Protein AF-A0AAP0RNS8-F1 (afdb_monomer_lite)

Organism: Liquidambar formosana (NCBI:txid63359)

Foldseek 3Di:
DVVVVVVLVCCLVVVPDDDPVVLVVCLVVLVLVVNCSSLVSNDDCPPDPVRVVVQQVSLVVVLVVCVVVVVLVSNVVSLPVRVPVCCVVPVCPSVVSVVCSVDPDSVVDPVVVVPD

InterPro domains:
  IPR006595 CTLH, C-terminal LisH motif [PS50897] (16-74)
  IPR006595 CTLH, C-terminal LisH motif [SM00668] (16-74)
  IPR027728 Topless family [PTHR44083] (9-112)
  IPR054080 TPR1-like, CTLH-containing domain [PF21889] (19-115)

pLDDT: mean 87.34, std 13.17, range [38.25, 97.62]

Secondary structure (DSSP, 8-state):
-HHHHHHHHHHHHH-S---HHHHHHHHHTT-HHHHHHHHHHH--TTT-HHHHHHHHHHHHHHHHHHHHTT-HHHHHHHIIIIIGGGTTT-TTHHHHHHHGGG-S-GGG-HHHHTT-

Sequence (116 aa):
MLNQMLEFRLEQESKIFFNWNYFEEIVINGEWKRVEKYLSAFTNLKDNRYSAKIFFLIRRQKYLEALDSNDHERAVNILWDDLAVFSALQENIYVELAELIALKNFRQEKFLCEFQ

Radius of gyration: 15.79 Å; chains: 1; bounding box: 32×34×41 Å

Structure (mmCIF, N/CA/C/O backbone):
data_AF-A0AAP0RNS8-F1
#
_entry.id   AF-A0AAP0RNS8-F1
#
loop_
_atom_site.group_PDB
_atom_site.id
_atom_site.type_symbol
_atom_site.label_atom_id
_atom_site.label_alt_id
_atom_site.label_comp_id
_atom_site.label_asym_id
_atom_site.label_entity_id
_atom_site.label_seq_id
_atom_site.pdbx_PDB_ins_code
_atom_site.Cartn_x
_atom_site.Cartn_y
_atom_site.Cartn_z
_atom_site.occupancy
_atom_site.B_iso_or_equiv
_atom_site.auth_seq_id
_atom_site.auth_comp_id
_atom_site.auth_asym_id
_atom_site.auth_atom_id
_atom_site.pdbx_PDB_model_num
ATOM 1 N N . MET A 1 1 ? -4.858 -13.697 -21.218 1.00 58.16 1 MET A N 1
ATOM 2 C CA . MET A 1 1 ? -4.312 -14.171 -19.925 1.00 58.16 1 MET A CA 1
ATOM 3 C C . MET A 1 1 ? -2.875 -14.687 -20.013 1.00 58.16 1 MET A C 1
ATOM 5 O O . MET A 1 1 ? -2.027 -14.064 -19.394 1.00 58.16 1 MET A O 1
ATOM 9 N N . LEU A 1 2 ? -2.552 -15.757 -20.760 1.00 57.31 2 LEU A N 1
ATOM 10 C CA . LEU A 1 2 ? -1.188 -16.334 -20.737 1.00 57.31 2 LEU A CA 1
ATOM 11 C C . LEU A 1 2 ? -0.090 -15.376 -21.254 1.00 57.31 2 LEU A C 1
ATOM 13 O O . LEU A 1 2 ? 0.964 -15.267 -20.637 1.00 57.31 2 LEU A O 1
ATOM 17 N N . ASN A 1 3 ? -0.362 -14.640 -22.338 1.00 58.84 3 ASN A N 1
ATOM 18 C CA . ASN A 1 3 ? 0.598 -13.689 -22.919 1.00 58.84 3 ASN A CA 1
ATOM 19 C C . ASN A 1 3 ? 0.827 -12.458 -22.026 1.00 58.84 3 ASN A C 1
ATOM 21 O O . ASN A 1 3 ? 1.971 -12.088 -21.801 1.00 58.84 3 ASN A O 1
ATOM 25 N N . GLN A 1 4 ? -0.228 -11.911 -21.411 1.00 60.47 4 GLN A N 1
ATOM 26 C CA . GLN A 1 4 ? -0.104 -10.813 -20.439 1.00 60.47 4 GLN A CA 1
ATOM 27 C C . GLN A 1 4 ? 0.728 -11.225 -19.212 1.00 60.47 4 GLN A C 1
ATOM 29 O O . GLN A 1 4 ? 1.569 -10.468 -18.745 1.00 60.47 4 GLN A O 1
ATOM 34 N N . MET A 1 5 ? 0.562 -12.458 -18.711 1.00 62.69 5 MET A N 1
ATOM 35 C CA . MET A 1 5 ? 1.400 -12.966 -17.615 1.00 62.69 5 MET A CA 1
ATOM 36 C C . MET A 1 5 ? 2.887 -13.087 -17.985 1.00 62.69 5 MET A C 1
ATOM 38 O O . MET A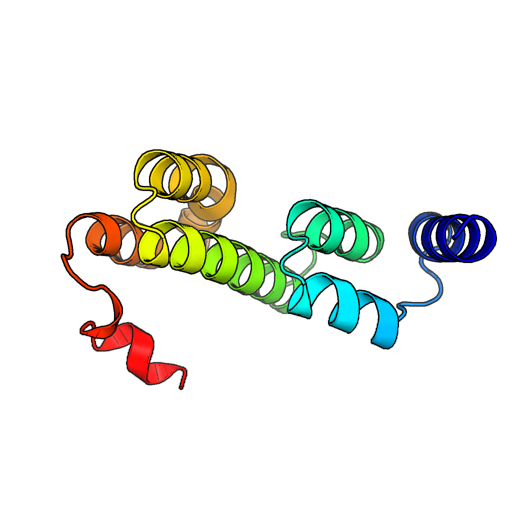 1 5 ? 3.742 -12.948 -17.109 1.00 62.69 5 MET A O 1
ATOM 42 N N . LEU A 1 6 ? 3.201 -13.389 -19.248 1.00 65.94 6 LEU A N 1
ATOM 43 C CA . LEU A 1 6 ? 4.578 -13.462 -19.744 1.00 65.94 6 LEU A CA 1
ATOM 44 C C . LEU A 1 6 ? 5.191 -12.066 -19.913 1.00 65.94 6 LEU A C 1
ATOM 46 O O . LEU A 1 6 ? 6.337 -11.871 -19.515 1.00 65.94 6 LEU A O 1
ATOM 50 N N . GLU A 1 7 ? 4.421 -11.100 -20.420 1.00 63.47 7 GLU A N 1
ATOM 51 C CA . GLU A 1 7 ? 4.850 -9.704 -20.582 1.00 63.47 7 GLU A CA 1
ATOM 52 C C . GLU A 1 7 ? 5.222 -9.062 -19.237 1.00 63.47 7 GLU A C 1
ATOM 54 O O . GLU A 1 7 ? 6.335 -8.558 -19.091 1.00 63.47 7 GLU A O 1
ATOM 59 N N . PHE A 1 8 ? 4.379 -9.189 -18.205 1.00 72.62 8 PHE A N 1
ATOM 60 C CA . PHE A 1 8 ? 4.682 -8.613 -16.885 1.00 72.62 8 PHE A CA 1
ATOM 61 C C . PHE A 1 8 ? 5.907 -9.246 -16.221 1.00 72.62 8 PHE A C 1
ATOM 63 O O . PHE A 1 8 ? 6.658 -8.562 -15.525 1.00 72.62 8 PHE A O 1
ATOM 70 N N . ARG A 1 9 ? 6.140 -10.550 -16.432 1.00 79.75 9 ARG A N 1
ATOM 71 C CA . ARG A 1 9 ? 7.364 -11.192 -15.932 1.00 79.75 9 ARG A CA 1
ATOM 72 C C . ARG A 1 9 ? 8.607 -10.631 -16.605 1.00 79.75 9 ARG A C 1
ATOM 74 O O . ARG A 1 9 ? 9.572 -10.353 -15.902 1.00 79.75 9 ARG A O 1
ATOM 81 N N . LEU A 1 10 ? 8.571 -10.413 -17.919 1.00 86.88 10 LEU A N 1
ATOM 82 C CA . LEU A 1 10 ? 9.700 -9.824 -18.632 1.00 86.88 10 LEU A CA 1
ATOM 83 C C . LEU A 1 10 ? 9.987 -8.400 -18.146 1.00 86.88 10 LEU A C 1
ATOM 85 O O . LEU A 1 10 ? 11.145 -8.068 -17.911 1.00 86.88 10 LEU A O 1
ATOM 89 N N . GLU A 1 11 ? 8.961 -7.573 -17.948 1.00 87.62 11 GLU A N 1
ATOM 90 C CA . GLU A 1 11 ? 9.111 -6.216 -17.403 1.00 87.62 11 GLU A CA 1
ATOM 91 C C . GLU A 1 11 ? 9.798 -6.231 -16.027 1.00 87.62 11 GLU A C 1
ATOM 93 O O . GLU A 1 11 ? 10.788 -5.529 -15.824 1.00 87.62 11 GLU A O 1
ATOM 98 N N . GLN A 1 12 ? 9.329 -7.079 -15.103 1.00 85.88 12 GLN A N 1
ATOM 99 C CA . GLN A 1 12 ? 9.900 -7.194 -13.756 1.00 85.88 12 GLN A CA 1
ATOM 100 C C . GLN A 1 12 ? 11.325 -7.764 -13.751 1.00 85.88 12 GLN A C 1
ATOM 102 O O . GLN A 1 12 ? 12.172 -7.317 -12.979 1.00 85.88 12 GLN A O 1
ATOM 107 N N . GLU A 1 13 ? 11.599 -8.774 -14.576 1.00 88.44 13 GLU A N 1
ATOM 108 C CA . GLU A 1 13 ? 12.907 -9.435 -14.613 1.00 88.44 13 GLU A CA 1
ATOM 109 C C . GLU A 1 13 ? 13.958 -8.567 -15.314 1.00 88.44 13 GLU A C 1
ATOM 111 O O . GLU A 1 13 ? 15.093 -8.473 -14.847 1.00 88.44 13 GLU A O 1
ATOM 116 N N . SER A 1 14 ? 13.577 -7.894 -16.403 1.00 92.00 14 SER A N 1
ATOM 117 C CA . SER A 1 14 ? 14.481 -7.034 -17.174 1.00 92.00 14 SER A CA 1
ATOM 118 C C . SER A 1 14 ? 14.667 -5.647 -16.560 1.00 92.00 14 SER A C 1
ATOM 120 O O . SER A 1 14 ? 15.739 -5.063 -16.706 1.00 92.00 14 SER A O 1
ATOM 122 N N . LYS A 1 15 ? 13.641 -5.115 -15.878 1.00 91.19 15 LYS A N 1
ATOM 123 C CA . LYS A 1 15 ? 13.612 -3.778 -15.255 1.00 91.19 15 LYS A CA 1
ATOM 124 C C . LYS A 1 15 ? 13.778 -2.608 -16.232 1.00 91.19 15 LYS A C 1
ATOM 126 O O . LYS A 1 15 ? 13.984 -1.477 -15.800 1.00 91.19 15 LYS A O 1
ATOM 131 N N . ILE A 1 16 ? 13.693 -2.858 -17.540 1.00 90.88 16 ILE A N 1
ATOM 132 C CA . ILE A 1 16 ? 13.963 -1.848 -18.578 1.00 90.88 16 ILE A CA 1
ATOM 133 C C . ILE A 1 16 ? 12.764 -0.940 -18.864 1.00 90.88 16 ILE A C 1
ATOM 135 O O . ILE A 1 16 ? 12.932 0.145 -19.414 1.00 90.88 16 ILE A O 1
ATOM 139 N N . PHE A 1 17 ? 11.554 -1.388 -18.523 1.00 92.31 17 PHE A N 1
ATOM 140 C CA . PHE A 1 17 ? 10.312 -0.686 -18.817 1.00 92.31 17 PHE A CA 1
ATOM 141 C C . PHE A 1 17 ? 9.318 -0.860 -17.671 1.00 92.31 17 PHE A C 1
ATOM 143 O O . PHE A 1 17 ? 9.034 -1.985 -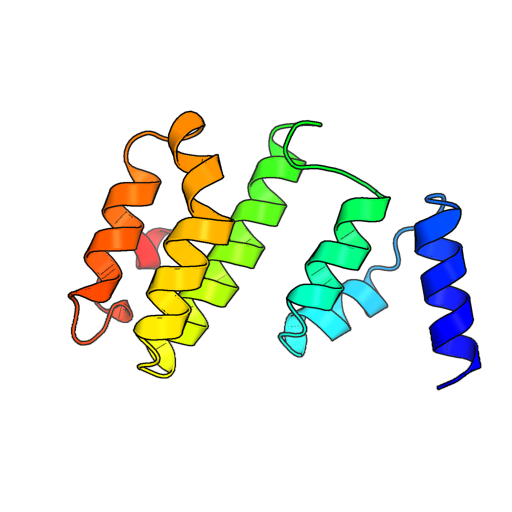17.265 1.00 92.31 17 PHE A O 1
ATOM 150 N N . PHE A 1 18 ? 8.793 0.259 -17.170 1.00 94.62 18 PHE A N 1
ATOM 151 C CA . PHE A 1 18 ? 7.715 0.286 -16.187 1.00 94.62 18 PHE A CA 1
ATOM 152 C C . PHE A 1 18 ? 6.388 0.544 -16.905 1.00 94.62 18 PHE A C 1
ATOM 154 O O . PHE A 1 18 ? 6.179 1.616 -17.476 1.00 94.62 18 PHE A O 1
ATOM 161 N N . ASN A 1 19 ? 5.482 -0.425 -16.864 1.00 95.44 19 ASN A N 1
ATOM 162 C CA . ASN A 1 19 ? 4.188 -0.349 -17.523 1.00 95.44 19 ASN A CA 1
ATOM 163 C C . ASN A 1 19 ? 3.168 0.365 -16.633 1.00 95.44 19 ASN A C 1
ATOM 165 O O . ASN A 1 19 ? 2.603 -0.220 -15.706 1.00 95.44 19 ASN A O 1
ATOM 169 N N . TRP A 1 20 ? 2.935 1.646 -16.924 1.00 95.06 20 TRP A N 1
ATOM 170 C CA . TRP A 1 20 ? 2.025 2.478 -16.139 1.00 95.06 20 TRP A CA 1
ATOM 171 C C . TRP A 1 20 ? 0.578 1.978 -16.174 1.00 95.06 20 TRP A C 1
ATOM 173 O O . TRP A 1 20 ? -0.047 1.891 -15.124 1.00 95.06 20 TRP A O 1
ATOM 183 N N . ASN A 1 21 ? 0.079 1.576 -17.347 1.00 95.44 21 ASN A N 1
ATOM 184 C CA . ASN A 1 21 ? -1.302 1.104 -17.506 1.00 95.44 21 ASN A CA 1
ATOM 185 C C . ASN A 1 21 ? -1.561 -0.146 -16.659 1.00 95.44 21 ASN A C 1
ATOM 187 O O . ASN A 1 21 ? -2.588 -0.259 -15.999 1.00 95.44 21 ASN A O 1
ATOM 191 N N . TYR A 1 22 ? -0.603 -1.074 -16.653 1.00 94.19 22 TYR A N 1
ATOM 192 C CA . TYR A 1 22 ? -0.704 -2.271 -15.831 1.00 94.19 22 TYR A CA 1
ATOM 193 C C . TYR A 1 22 ? -0.625 -1.951 -14.338 1.00 94.19 22 TYR A C 1
ATOM 195 O O . TYR A 1 22 ? -1.414 -2.485 -13.560 1.00 94.19 22 TYR A O 1
ATOM 203 N N . PHE A 1 23 ? 0.308 -1.084 -13.930 1.00 96.12 23 PHE A N 1
ATOM 204 C CA . PHE A 1 23 ? 0.427 -0.670 -12.534 1.00 96.12 23 PHE A CA 1
ATOM 205 C C . PHE A 1 23 ? -0.852 0.016 -12.033 1.00 96.12 23 PHE A C 1
ATOM 207 O O . PHE A 1 23 ? -1.330 -0.298 -10.947 1.00 96.12 23 PHE A O 1
ATOM 214 N N . GLU A 1 24 ? -1.429 0.906 -12.839 1.00 96.75 24 GLU A N 1
ATOM 215 C CA . GLU A 1 24 ? -2.704 1.565 -12.562 1.00 96.75 24 GLU A CA 1
ATOM 216 C C . GLU A 1 24 ? -3.847 0.552 -12.407 1.00 96.75 24 GLU A C 1
ATOM 218 O O . GLU A 1 24 ? -4.566 0.603 -11.411 1.00 96.75 24 GLU A O 1
ATOM 223 N N . GLU A 1 25 ? -3.971 -0.414 -13.322 1.00 97.12 25 GLU A N 1
ATOM 224 C CA . GLU A 1 25 ? -4.999 -1.462 -13.266 1.00 97.12 25 GLU A CA 1
ATOM 225 C C . GLU A 1 25 ? -4.954 -2.240 -11.940 1.00 97.12 25 GLU A C 1
ATOM 227 O O . GLU A 1 25 ? -5.968 -2.370 -11.250 1.00 97.12 25 GLU A O 1
ATOM 232 N N . ILE A 1 26 ? -3.773 -2.721 -11.536 1.00 96.69 26 ILE A N 1
ATOM 233 C CA . ILE A 1 26 ? -3.627 -3.507 -10.299 1.00 96.69 26 ILE A CA 1
ATOM 234 C C . ILE A 1 26 ? -3.784 -2.656 -9.029 1.00 96.69 26 ILE A C 1
ATOM 236 O O . ILE A 1 26 ? -4.153 -3.200 -7.986 1.00 96.69 26 ILE A O 1
ATOM 240 N N . VAL A 1 27 ? -3.532 -1.341 -9.099 1.00 96.88 27 VAL A N 1
ATOM 241 C CA . VAL A 1 27 ? -3.799 -0.395 -8.002 1.00 96.88 27 VAL A CA 1
ATOM 242 C C . VAL A 1 27 ? -5.299 -0.143 -7.861 1.00 96.88 27 VAL A C 1
ATOM 244 O O . VAL A 1 27 ? -5.821 -0.261 -6.756 1.00 96.88 27 VAL A O 1
ATOM 247 N N . ILE A 1 28 ? -6.005 0.147 -8.958 1.00 96.25 28 ILE A N 1
ATOM 248 C CA . ILE A 1 28 ? -7.458 0.390 -8.954 1.00 96.25 28 ILE A CA 1
ATOM 249 C C . ILE A 1 28 ? -8.220 -0.846 -8.460 1.00 96.25 28 ILE A C 1
ATOM 251 O O . ILE A 1 28 ? -9.191 -0.718 -7.717 1.00 96.25 28 ILE A O 1
ATOM 255 N N . ASN A 1 29 ? -7.752 -2.044 -8.816 1.00 96.38 29 ASN A N 1
ATOM 256 C CA . ASN A 1 29 ? -8.349 -3.303 -8.368 1.00 96.38 29 ASN A CA 1
ATOM 257 C C . ASN A 1 29 ? -7.983 -3.690 -6.921 1.00 96.38 29 ASN A C 1
ATOM 259 O O . ASN A 1 29 ? -8.444 -4.724 -6.436 1.00 96.38 29 ASN A O 1
ATOM 263 N N . GLY A 1 30 ? -7.134 -2.918 -6.231 1.00 95.81 30 GLY A N 1
ATOM 264 C CA . GLY A 1 30 ? -6.701 -3.223 -4.864 1.00 95.81 30 GLY A CA 1
ATOM 265 C C . GLY A 1 30 ? -5.862 -4.504 -4.749 1.00 95.81 30 GLY A C 1
ATOM 266 O O . GLY A 1 30 ? -5.823 -5.142 -3.693 1.00 95.81 30 GLY 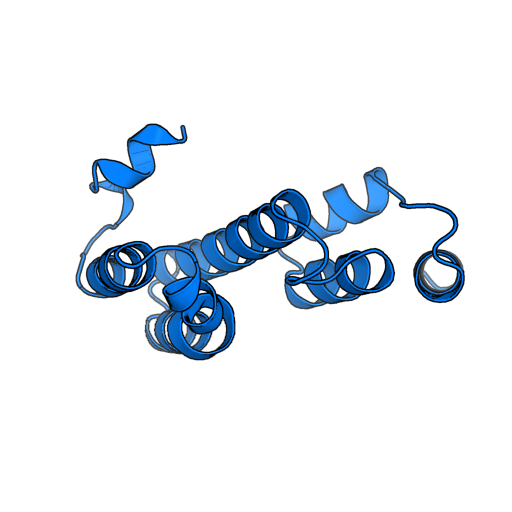A O 1
ATOM 267 N N . GLU A 1 31 ? -5.165 -4.919 -5.815 1.00 97.62 31 GLU A N 1
ATOM 268 C CA . GLU A 1 31 ? -4.306 -6.111 -5.823 1.00 97.62 31 GLU A CA 1
ATOM 269 C C . GLU A 1 31 ? -2.962 -5.836 -5.111 1.00 97.62 31 GLU A C 1
ATOM 271 O O . GLU A 1 31 ? -1.881 -6.033 -5.668 1.00 97.62 31 GLU A O 1
ATOM 276 N N . TRP A 1 32 ? -2.995 -5.393 -3.849 1.00 97.00 32 TRP A N 1
ATOM 277 C CA . TRP A 1 32 ? -1.849 -4.825 -3.119 1.00 97.00 32 TRP A CA 1
ATOM 278 C C . TRP A 1 32 ? -0.587 -5.696 -3.110 1.00 97.00 32 TRP A C 1
ATOM 280 O O . TRP A 1 32 ? 0.525 -5.201 -3.298 1.00 97.00 32 TRP A O 1
ATOM 290 N N . LYS A 1 33 ? -0.740 -7.019 -2.966 1.00 95.69 33 LYS A N 1
ATOM 291 C CA . LYS A 1 33 ? 0.390 -7.963 -3.036 1.00 95.69 33 LYS A CA 1
ATOM 292 C C . LYS A 1 33 ? 1.084 -7.921 -4.402 1.00 95.69 33 LYS A C 1
ATOM 294 O O . LYS A 1 33 ? 2.301 -8.076 -4.489 1.00 95.69 33 LYS A O 1
ATOM 299 N N . ARG A 1 34 ? 0.314 -7.736 -5.473 1.00 95.69 34 ARG A N 1
ATOM 300 C CA . ARG A 1 34 ? 0.807 -7.647 -6.848 1.00 95.69 34 ARG A CA 1
ATOM 301 C C . ARG A 1 34 ? 1.416 -6.280 -7.131 1.00 95.69 34 ARG A C 1
ATOM 303 O O . ARG A 1 34 ? 2.484 -6.242 -7.733 1.00 95.69 34 ARG A O 1
ATOM 310 N N . VAL A 1 35 ? 0.797 -5.209 -6.632 1.00 96.88 35 VAL A N 1
ATOM 311 C CA . VAL A 1 35 ? 1.326 -3.835 -6.677 1.00 96.88 35 VAL A CA 1
ATOM 312 C C . VAL A 1 35 ? 2.738 -3.792 -6.086 1.00 96.88 35 VAL A C 1
ATOM 314 O O . VAL A 1 35 ? 3.682 -3.400 -6.771 1.00 96.88 35 VAL A O 1
ATOM 317 N N . GLU A 1 36 ? 2.917 -4.274 -4.851 1.00 96.06 36 GLU A N 1
ATOM 318 C CA . GLU A 1 36 ? 4.230 -4.280 -4.191 1.00 96.06 36 GLU A CA 1
ATOM 319 C C . GLU A 1 36 ? 5.236 -5.198 -4.895 1.00 96.06 36 GLU A C 1
ATOM 321 O O . GLU A 1 36 ? 6.408 -4.844 -5.054 1.00 96.06 36 GLU A O 1
ATOM 326 N N . LYS A 1 37 ? 4.791 -6.364 -5.379 1.00 94.94 37 LYS A N 1
ATOM 327 C CA . LYS A 1 37 ? 5.659 -7.269 -6.139 1.00 94.94 37 LYS A CA 1
ATOM 328 C C . LYS A 1 37 ? 6.145 -6.623 -7.440 1.00 94.94 37 LYS A C 1
ATOM 330 O O . LYS A 1 37 ? 7.311 -6.780 -7.786 1.00 94.94 37 LYS A O 1
ATOM 335 N N . TYR A 1 38 ? 5.279 -5.914 -8.162 1.00 96.00 38 TYR A N 1
ATOM 336 C CA . TYR A 1 38 ? 5.658 -5.222 -9.392 1.00 96.00 38 TYR A CA 1
ATOM 337 C C . TYR A 1 38 ? 6.621 -4.073 -9.110 1.00 96.00 38 TYR A C 1
ATOM 339 O O . TYR A 1 38 ? 7.715 -4.046 -9.665 1.00 96.00 38 TYR A O 1
ATOM 347 N N . LEU A 1 39 ? 6.266 -3.192 -8.171 1.00 96.56 39 LEU A N 1
ATOM 348 C CA . LEU A 1 39 ? 7.082 -2.036 -7.805 1.00 96.56 39 LEU A CA 1
ATOM 349 C C . LEU A 1 39 ? 8.477 -2.435 -7.295 1.00 96.56 39 LEU A C 1
ATOM 351 O O . LEU A 1 39 ? 9.467 -1.800 -7.659 1.00 96.56 39 LEU A O 1
ATOM 355 N N . SER A 1 40 ? 8.569 -3.520 -6.515 1.00 95.44 40 SER A N 1
ATOM 356 C CA . SER A 1 40 ? 9.838 -3.992 -5.937 1.00 95.44 40 SER A CA 1
ATOM 357 C C . SER A 1 40 ? 10.868 -4.479 -6.962 1.00 95.44 40 SER A C 1
ATOM 359 O O . SER A 1 40 ? 12.054 -4.573 -6.644 1.00 95.44 40 SER A O 1
ATOM 361 N N . ALA A 1 41 ? 10.457 -4.742 -8.207 1.00 95.62 41 ALA A N 1
ATOM 362 C CA . ALA A 1 41 ? 11.389 -5.031 -9.292 1.00 95.62 41 ALA A CA 1
ATOM 363 C C . ALA A 1 41 ? 12.228 -3.801 -9.685 1.00 95.62 41 ALA A C 1
ATOM 365 O O . ALA A 1 41 ? 13.406 -3.945 -10.023 1.00 95.62 41 ALA A O 1
ATOM 366 N N . PHE A 1 42 ? 11.638 -2.606 -9.599 1.00 96.56 42 PHE A N 1
ATOM 367 C CA . PHE A 1 42 ? 12.219 -1.351 -10.084 1.00 96.56 42 PHE A CA 1
ATOM 368 C C . PHE A 1 42 ? 12.847 -0.513 -8.973 1.00 96.56 42 PHE A C 1
ATOM 370 O O . PHE A 1 42 ? 13.798 0.219 -9.228 1.00 96.56 42 PHE A O 1
ATOM 377 N N . THR A 1 43 ? 12.328 -0.607 -7.747 1.00 97.25 43 THR A N 1
ATOM 378 C CA . THR A 1 43 ? 12.868 0.132 -6.604 1.00 97.25 43 THR A CA 1
ATOM 379 C C . THR A 1 43 ? 12.535 -0.532 -5.271 1.00 97.25 43 THR A C 1
ATOM 381 O O . THR A 1 43 ? 11.628 -1.350 -5.178 1.00 97.25 43 THR A O 1
ATOM 384 N N . ASN A 1 44 ? 13.241 -0.166 -4.209 1.00 95.00 44 ASN A N 1
ATOM 385 C CA . ASN A 1 44 ? 12.978 -0.590 -2.841 1.00 95.00 44 ASN A CA 1
ATOM 386 C C . ASN A 1 44 ? 12.839 0.613 -1.889 1.00 95.00 44 ASN A C 1
ATOM 388 O O . ASN A 1 44 ? 13.116 1.760 -2.239 1.00 95.00 44 ASN A O 1
ATOM 392 N N . LEU A 1 45 ? 12.434 0.333 -0.648 1.00 92.25 45 LEU A N 1
ATOM 393 C CA . LEU A 1 45 ? 12.218 1.335 0.405 1.00 92.25 45 LEU A CA 1
ATOM 394 C C . LEU A 1 45 ? 13.434 2.225 0.705 1.00 92.25 45 LEU A C 1
ATOM 396 O O . LEU A 1 45 ? 13.260 3.348 1.169 1.00 92.25 45 LEU A O 1
ATOM 400 N N . LYS A 1 46 ? 14.653 1.722 0.488 1.00 91.88 46 LYS A N 1
ATOM 401 C CA . LYS A 1 46 ? 15.911 2.382 0.863 1.00 91.88 46 LYS A CA 1
ATOM 402 C C . LYS A 1 46 ? 16.571 3.133 -0.292 1.00 91.88 46 LYS A C 1
ATOM 404 O O . LYS A 1 46 ? 17.532 3.852 -0.043 1.00 91.88 46 LYS A O 1
ATOM 409 N N . ASP A 1 47 ? 16.076 2.994 -1.521 1.00 95.94 47 ASP A N 1
ATOM 410 C CA . ASP A 1 47 ? 16.725 3.594 -2.692 1.00 95.94 47 ASP A CA 1
ATOM 411 C C . ASP A 1 47 ? 16.715 5.123 -2.642 1.00 95.94 47 ASP A C 1
ATOM 413 O O . ASP A 1 47 ? 17.725 5.763 -2.925 1.00 95.94 47 ASP A O 1
ATOM 417 N N . ASN A 1 48 ? 15.566 5.726 -2.322 1.00 94.75 48 ASN A N 1
ATOM 418 C CA . ASN A 1 48 ? 15.417 7.173 -2.173 1.00 94.75 48 ASN A CA 1
ATOM 419 C C . ASN A 1 48 ? 14.080 7.538 -1.497 1.00 94.75 48 ASN A C 1
ATOM 421 O O . ASN A 1 48 ? 13.184 6.708 -1.328 1.00 94.75 48 ASN A O 1
ATOM 425 N N . ARG A 1 49 ? 13.920 8.827 -1.159 1.00 92.75 49 ARG A N 1
ATOM 426 C CA . ARG A 1 49 ? 12.718 9.359 -0.491 1.00 92.75 49 ARG A CA 1
ATOM 427 C C . ARG A 1 49 ? 11.417 9.166 -1.280 1.00 92.75 49 ARG A C 1
ATOM 429 O O . ARG A 1 49 ? 10.359 9.059 -0.669 1.00 92.75 49 ARG A O 1
ATOM 436 N N . TYR A 1 50 ? 11.472 9.153 -2.614 1.00 95.06 50 TYR A N 1
ATOM 437 C CA . TYR A 1 50 ? 10.284 8.971 -3.452 1.00 95.06 50 TYR A CA 1
ATOM 438 C C . TYR A 1 50 ? 9.828 7.515 -3.421 1.00 95.06 50 TYR A C 1
ATOM 440 O O . TYR A 1 50 ? 8.643 7.261 -3.226 1.00 95.06 50 TYR A O 1
ATOM 448 N N . SER A 1 51 ? 10.767 6.572 -3.507 1.00 95.62 51 SER A N 1
ATOM 449 C CA . SER A 1 51 ? 10.486 5.143 -3.357 1.00 95.62 51 SER A CA 1
ATOM 450 C C . SER A 1 51 ? 9.868 4.838 -1.993 1.00 95.62 51 SER A C 1
ATOM 452 O O . SER A 1 51 ? 8.800 4.232 -1.931 1.00 95.62 51 SER A O 1
ATOM 454 N N . ALA A 1 52 ? 10.464 5.348 -0.907 1.00 93.62 52 ALA A N 1
ATOM 455 C CA . ALA A 1 52 ? 9.897 5.227 0.437 1.00 93.62 52 ALA A CA 1
ATOM 456 C C . ALA A 1 52 ? 8.463 5.786 0.506 1.00 93.62 52 ALA A C 1
ATOM 458 O O . ALA A 1 52 ? 7.561 5.122 1.016 1.00 93.62 52 ALA A O 1
ATOM 459 N N . LYS A 1 53 ? 8.228 6.974 -0.071 1.00 93.56 53 LYS A N 1
ATOM 460 C CA . LYS A 1 53 ? 6.904 7.608 -0.099 1.00 93.56 53 LYS A CA 1
ATOM 461 C C . LYS A 1 53 ? 5.864 6.775 -0.857 1.00 93.56 53 LYS A C 1
ATOM 463 O O . LYS A 1 53 ? 4.742 6.660 -0.377 1.00 93.56 53 LYS A O 1
ATOM 468 N N . ILE A 1 54 ? 6.202 6.192 -2.009 1.00 95.75 54 ILE A N 1
ATOM 469 C CA . ILE A 1 54 ? 5.248 5.394 -2.800 1.00 95.75 54 ILE A CA 1
ATOM 470 C C . ILE A 1 54 ? 4.823 4.134 -2.032 1.00 95.75 54 ILE A C 1
ATOM 472 O O . ILE A 1 54 ? 3.626 3.881 -1.906 1.00 95.75 54 ILE A O 1
ATOM 476 N N . PHE A 1 55 ? 5.770 3.382 -1.459 1.00 96.44 55 PHE A N 1
ATOM 477 C CA . PHE A 1 55 ? 5.433 2.209 -0.641 1.00 96.44 55 PHE A CA 1
ATOM 478 C C . PHE A 1 55 ? 4.595 2.580 0.586 1.00 96.44 55 PHE A C 1
ATOM 480 O O . PHE A 1 55 ? 3.640 1.873 0.905 1.00 96.44 55 PHE A O 1
ATOM 487 N N . PHE A 1 56 ? 4.920 3.695 1.248 1.00 95.00 56 PHE A N 1
ATOM 488 C CA . PHE A 1 56 ? 4.130 4.190 2.372 1.00 95.00 56 PHE A CA 1
ATOM 489 C C . PHE A 1 56 ? 2.674 4.448 1.966 1.00 95.00 56 PHE A C 1
ATOM 491 O O . PHE A 1 56 ? 1.760 3.974 2.634 1.00 95.00 56 PHE A O 1
ATOM 498 N N . LEU A 1 57 ? 2.445 5.146 0.848 1.00 95.00 57 LEU A N 1
ATOM 499 C CA . LEU A 1 57 ? 1.096 5.464 0.371 1.00 95.00 57 LEU A CA 1
ATOM 500 C C . LEU A 1 57 ? 0.286 4.206 0.026 1.00 95.00 57 LEU A C 1
ATOM 502 O O . LEU A 1 57 ? -0.878 4.120 0.408 1.00 95.00 57 LEU A O 1
ATOM 506 N N . ILE A 1 58 ? 0.906 3.220 -0.629 1.00 97.00 58 ILE A N 1
ATOM 507 C CA . ILE A 1 58 ? 0.270 1.937 -0.971 1.00 97.00 58 ILE A CA 1
ATOM 508 C C . ILE A 1 58 ? -0.162 1.187 0.296 1.00 97.00 58 ILE A C 1
ATOM 510 O O . ILE A 1 58 ? -1.313 0.771 0.426 1.00 97.00 58 ILE A O 1
ATOM 514 N N . ARG A 1 59 ? 0.749 1.044 1.264 1.00 97.25 59 ARG A N 1
ATOM 515 C CA . ARG A 1 59 ? 0.488 0.312 2.513 1.00 97.25 59 ARG A CA 1
ATOM 516 C C . ARG A 1 59 ? -0.508 1.037 3.407 1.00 97.25 59 ARG A C 1
ATOM 518 O O . ARG A 1 59 ? -1.350 0.395 4.028 1.00 97.25 59 ARG A O 1
ATOM 525 N N . ARG A 1 60 ? -0.470 2.373 3.418 1.00 94.88 60 ARG A N 1
ATOM 526 C CA . ARG A 1 60 ? -1.463 3.200 4.107 1.00 94.88 60 ARG A CA 1
ATOM 527 C C . ARG A 1 60 ? -2.850 3.022 3.495 1.00 94.88 60 ARG A C 1
ATOM 529 O O . ARG A 1 60 ? -3.802 2.858 4.242 1.00 94.88 60 ARG A O 1
ATOM 536 N N . GLN A 1 61 ? -2.979 3.003 2.169 1.00 95.81 61 GLN A N 1
ATOM 537 C CA . GLN A 1 61 ? -4.272 2.768 1.520 1.00 95.81 61 GLN A CA 1
ATOM 538 C C . GLN A 1 61 ? -4.829 1.378 1.862 1.00 95.81 61 GLN A C 1
ATOM 540 O O . GLN A 1 61 ? -5.962 1.264 2.322 1.00 95.81 61 GLN A O 1
ATOM 545 N N . LYS A 1 62 ? -3.993 0.337 1.756 1.00 96.94 62 LYS A N 1
ATOM 546 C CA . LYS A 1 62 ? -4.326 -1.034 2.176 1.00 96.94 62 LYS A CA 1
ATOM 547 C C . LYS A 1 62 ? -4.801 -1.099 3.638 1.00 96.94 62 LYS A C 1
ATOM 549 O O . LYS A 1 62 ? -5.721 -1.854 3.948 1.00 96.94 62 LYS A O 1
ATOM 554 N N . TYR A 1 63 ? -4.179 -0.325 4.529 1.00 96.44 63 TYR A N 1
ATOM 555 C CA . TYR A 1 63 ? -4.565 -0.204 5.938 1.00 96.44 63 TYR A CA 1
ATOM 556 C C . TYR A 1 63 ? -5.927 0.481 6.123 1.00 96.44 63 TYR A C 1
ATOM 558 O O . TYR A 1 63 ? -6.791 -0.050 6.819 1.00 96.44 63 TYR A O 1
ATOM 566 N N . LEU A 1 64 ? -6.147 1.622 5.464 1.00 94.56 64 LEU A N 1
ATOM 567 C CA . LEU A 1 64 ? -7.413 2.359 5.537 1.00 94.56 64 LEU A CA 1
ATOM 568 C C . LEU A 1 64 ? -8.589 1.546 4.977 1.00 94.56 64 LEU A C 1
ATOM 570 O O . LEU A 1 64 ? -9.687 1.621 5.516 1.00 94.56 64 LEU A O 1
ATOM 574 N N . GLU A 1 65 ? -8.367 0.726 3.948 1.00 94.75 65 GLU A N 1
ATOM 575 C CA . GLU A 1 65 ? -9.380 -0.209 3.436 1.00 94.75 65 GLU A CA 1
ATOM 576 C C . GLU A 1 65 ? -9.759 -1.285 4.453 1.00 94.75 65 GLU A C 1
ATOM 578 O O . GLU A 1 65 ? -10.938 -1.609 4.595 1.00 94.75 65 GLU A O 1
ATOM 583 N N . ALA A 1 66 ? -8.780 -1.820 5.192 1.00 95.31 66 ALA A N 1
ATOM 584 C CA . ALA A 1 66 ? -9.056 -2.773 6.264 1.00 95.31 66 ALA A CA 1
ATOM 585 C C . ALA A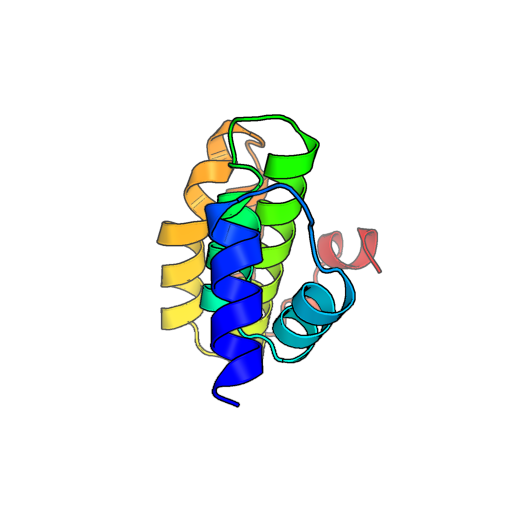 1 66 ? -9.897 -2.121 7.372 1.00 95.31 66 ALA A C 1
ATOM 587 O O . ALA A 1 66 ? -10.914 -2.687 7.777 1.00 95.31 66 ALA A O 1
ATOM 588 N N . LEU A 1 67 ? -9.546 -0.895 7.780 1.00 94.38 67 LEU A N 1
ATOM 589 C CA . LEU A 1 67 ? -10.358 -0.118 8.718 1.00 94.38 67 LEU A CA 1
ATOM 590 C C . LEU A 1 67 ? -11.774 0.143 8.189 1.00 94.38 67 LEU A C 1
ATOM 592 O O . LEU A 1 67 ? -12.732 0.001 8.940 1.00 94.38 67 LEU A O 1
ATOM 596 N N . ASP A 1 68 ? -11.929 0.490 6.908 1.00 93.19 68 ASP A N 1
ATOM 597 C CA . ASP A 1 68 ? -13.244 0.795 6.326 1.00 93.19 68 ASP A CA 1
ATOM 598 C C . ASP A 1 68 ? -14.157 -0.431 6.262 1.00 93.19 68 ASP A C 1
ATOM 600 O O . ASP A 1 68 ? -15.369 -0.338 6.452 1.00 93.19 68 ASP A O 1
ATOM 604 N N . SER A 1 69 ? -13.560 -1.607 6.059 1.00 93.12 69 SER A N 1
ATOM 605 C CA . SER A 1 69 ? -14.256 -2.892 6.140 1.00 93.12 69 SER A CA 1
ATOM 606 C C . SER A 1 69 ? -14.555 -3.363 7.573 1.00 93.12 69 SER A C 1
ATOM 608 O O . SER A 1 69 ? -15.154 -4.424 7.738 1.00 93.12 69 SER A O 1
ATOM 610 N N . ASN A 1 70 ? -14.176 -2.592 8.603 1.00 91.31 70 ASN A N 1
ATOM 611 C CA . ASN A 1 70 ? -14.201 -2.981 10.021 1.00 91.31 70 ASN A CA 1
ATOM 612 C C . ASN A 1 70 ? -13.414 -4.275 10.326 1.00 91.31 70 ASN A C 1
ATOM 614 O O . ASN A 1 70 ? -13.705 -4.977 11.297 1.00 91.31 70 ASN A O 1
ATOM 618 N N . ASP A 1 71 ? -12.403 -4.599 9.515 1.00 95.00 71 ASP A N 1
ATOM 619 C CA . ASP A 1 71 ? -11.515 -5.746 9.716 1.00 95.00 71 ASP A CA 1
ATOM 620 C C . ASP A 1 71 ? -10.300 -5.317 10.553 1.00 95.00 71 ASP A C 1
ATOM 622 O O . ASP A 1 71 ? -9.205 -5.043 10.047 1.00 95.00 71 ASP A O 1
ATOM 626 N N . HIS A 1 72 ? -10.520 -5.192 11.864 1.00 92.44 72 HIS A N 1
ATOM 627 C CA . HIS A 1 72 ? -9.503 -4.709 12.800 1.00 92.44 72 HIS A CA 1
ATOM 628 C C . HIS A 1 72 ? -8.293 -5.641 12.902 1.00 92.44 72 HIS A C 1
ATOM 630 O O . HIS A 1 72 ? -7.173 -5.158 13.052 1.00 92.44 72 HIS A O 1
ATOM 636 N N . GLU A 1 73 ? -8.489 -6.958 12.798 1.00 95.50 73 GLU A N 1
ATOM 637 C CA . GLU A 1 73 ? -7.387 -7.924 12.831 1.00 95.50 73 GLU A CA 1
ATOM 638 C C . GLU A 1 73 ? -6.448 -7.693 11.644 1.00 95.50 73 GLU A C 1
ATOM 640 O O . GLU A 1 73 ? -5.235 -7.538 11.814 1.00 95.50 73 GLU A O 1
ATOM 645 N N . ARG A 1 74 ? -7.011 -7.571 10.437 1.00 96.06 74 ARG A N 1
ATOM 646 C CA . ARG A 1 74 ? -6.231 -7.253 9.244 1.00 96.06 74 ARG A CA 1
ATOM 647 C C . ARG A 1 74 ? -5.568 -5.883 9.339 1.00 96.06 74 ARG A C 1
ATOM 649 O O . ARG A 1 74 ? -4.416 -5.755 8.930 1.00 96.06 74 ARG A O 1
ATOM 656 N N . ALA A 1 75 ? -6.259 -4.875 9.869 1.00 96.12 75 ALA A N 1
ATOM 657 C CA . ALA A 1 75 ? -5.698 -3.540 10.051 1.00 96.12 75 ALA A CA 1
ATOM 658 C C . ALA A 1 75 ? -4.481 -3.556 10.994 1.00 96.12 75 ALA A C 1
ATOM 660 O O . ALA A 1 75 ? -3.444 -2.989 10.651 1.00 96.12 75 ALA A O 1
ATOM 661 N N . VAL A 1 76 ? -4.566 -4.264 12.127 1.00 95.81 76 VAL A N 1
ATOM 662 C CA . VAL A 1 76 ? -3.445 -4.442 13.069 1.00 95.81 76 VAL A CA 1
ATOM 663 C C . VAL A 1 76 ? -2.273 -5.162 12.402 1.00 95.81 76 VAL A C 1
ATOM 665 O O . VAL A 1 76 ? -1.137 -4.705 12.522 1.00 95.81 76 VAL A O 1
ATOM 668 N N . ASN A 1 77 ? -2.536 -6.237 11.652 1.00 97.06 77 ASN A N 1
ATOM 669 C CA . ASN A 1 77 ? -1.488 -6.969 10.936 1.00 97.06 77 ASN A CA 1
ATOM 670 C C . ASN A 1 77 ? -0.778 -6.078 9.906 1.00 97.06 77 ASN A C 1
ATOM 672 O O . ASN A 1 77 ? 0.445 -6.055 9.854 1.00 97.06 77 ASN A O 1
ATOM 676 N N . ILE A 1 78 ? -1.521 -5.281 9.129 1.00 97.19 78 ILE A N 1
ATOM 677 C CA . ILE A 1 78 ? -0.927 -4.333 8.171 1.00 97.19 78 ILE A CA 1
ATOM 678 C C . ILE A 1 78 ? -0.116 -3.256 8.900 1.00 97.19 78 ILE A C 1
ATOM 680 O O . ILE A 1 78 ? 0.986 -2.916 8.468 1.00 97.19 78 ILE A O 1
ATOM 684 N N . LEU A 1 79 ? -0.636 -2.712 10.003 1.00 95.50 79 LEU A N 1
ATOM 685 C CA . LEU A 1 79 ? 0.075 -1.705 10.784 1.00 95.50 79 LEU A CA 1
ATOM 686 C C . LEU A 1 79 ? 1.437 -2.238 11.255 1.00 95.50 79 LEU A C 1
ATOM 688 O O . LEU A 1 79 ? 2.459 -1.578 11.065 1.00 95.50 79 LEU A O 1
ATOM 692 N N . TRP A 1 80 ? 1.457 -3.451 11.805 1.00 94.94 80 TRP A N 1
ATOM 693 C CA . TRP A 1 80 ? 2.670 -4.075 12.324 1.00 94.94 80 TRP A CA 1
ATOM 694 C C . TRP A 1 80 ? 3.636 -4.526 11.220 1.00 94.94 80 TRP A C 1
ATOM 696 O O . TRP A 1 80 ? 4.803 -4.137 11.229 1.00 94.94 80 TRP A O 1
ATOM 706 N N . ASP A 1 81 ? 3.163 -5.310 10.251 1.00 95.81 81 ASP A N 1
ATOM 707 C CA . ASP A 1 81 ? 4.025 -5.947 9.248 1.00 95.81 81 ASP A CA 1
ATOM 708 C C . ASP A 1 81 ? 4.478 -4.965 8.159 1.00 95.81 81 ASP A C 1
ATOM 710 O O . ASP A 1 81 ? 5.634 -4.984 7.722 1.00 95.81 81 ASP A O 1
ATOM 714 N N . ASP A 1 82 ? 3.576 -4.085 7.719 1.00 95.50 82 ASP A N 1
ATOM 715 C CA . ASP A 1 82 ? 3.803 -3.252 6.541 1.00 95.50 82 ASP A CA 1
ATOM 716 C C . ASP A 1 82 ? 4.226 -1.825 6.916 1.00 95.50 82 ASP A C 1
ATOM 718 O O . ASP A 1 82 ? 5.072 -1.235 6.232 1.00 95.50 82 ASP A O 1
ATOM 722 N N . LEU A 1 83 ? 3.652 -1.251 7.979 1.00 94.75 83 LEU A N 1
ATOM 723 C CA . LEU A 1 83 ? 3.807 0.171 8.305 1.00 94.75 83 LEU A CA 1
ATOM 724 C C . LEU A 1 83 ? 4.841 0.460 9.407 1.00 94.75 83 LEU A C 1
ATOM 726 O O . LEU A 1 83 ? 5.419 1.550 9.410 1.00 94.75 83 LEU A O 1
ATOM 730 N N . ALA A 1 84 ? 5.165 -0.497 10.283 1.00 92.94 84 ALA A N 1
ATOM 731 C CA . ALA A 1 84 ? 6.124 -0.285 11.376 1.00 92.94 84 ALA A CA 1
ATOM 732 C C . ALA A 1 84 ? 7.522 0.143 10.900 1.00 92.94 84 ALA A C 1
ATOM 734 O O . ALA A 1 84 ? 8.189 0.937 11.563 1.00 92.94 84 ALA A O 1
ATOM 735 N N . VAL A 1 85 ? 7.952 -0.310 9.717 1.00 91.75 85 VAL A N 1
ATOM 736 C CA . VAL A 1 85 ? 9.245 0.069 9.117 1.00 91.75 85 VAL A CA 1
ATOM 737 C C . VAL A 1 85 ? 9.380 1.581 8.870 1.00 91.75 85 VAL A C 1
ATOM 739 O O . VAL A 1 85 ? 10.497 2.094 8.812 1.00 91.75 85 VAL A O 1
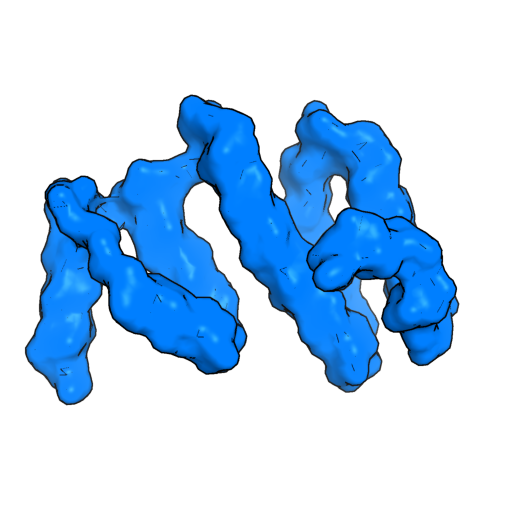ATOM 742 N N . PHE A 1 86 ? 8.265 2.311 8.758 1.00 88.88 86 PHE A N 1
ATOM 743 C CA . PHE A 1 86 ? 8.265 3.759 8.531 1.00 88.88 86 PHE A CA 1
ATOM 744 C C . PHE A 1 86 ? 8.373 4.585 9.819 1.00 88.88 86 PHE A C 1
ATOM 746 O O . PHE A 1 86 ? 8.632 5.783 9.729 1.00 88.88 86 PHE A O 1
ATOM 753 N N . SER A 1 87 ? 8.263 3.970 11.002 1.00 85.81 87 SER A N 1
ATOM 754 C CA . SER A 1 87 ? 8.451 4.658 12.293 1.00 85.81 87 SER A CA 1
ATOM 755 C C . SER A 1 87 ? 9.823 5.338 12.411 1.00 85.81 87 SER A C 1
ATOM 757 O O . SER A 1 87 ? 9.934 6.438 12.939 1.00 85.81 87 SER A O 1
ATOM 759 N N . ALA A 1 88 ? 10.866 4.733 11.832 1.00 80.81 88 ALA A N 1
ATOM 760 C CA . ALA A 1 88 ? 12.211 5.306 11.799 1.00 80.81 88 ALA A CA 1
ATOM 761 C C . ALA A 1 88 ? 12.349 6.501 10.834 1.00 80.81 88 ALA A C 1
ATOM 763 O O . ALA A 1 88 ? 13.340 7.225 10.891 1.00 80.81 88 ALA A O 1
ATOM 764 N N . LEU A 1 89 ? 11.391 6.684 9.917 1.00 75.00 89 LEU A N 1
ATOM 765 C CA . LEU A 1 89 ? 11.388 7.769 8.933 1.00 75.00 89 LEU A CA 1
ATOM 766 C C . LEU A 1 89 ? 10.588 8.980 9.424 1.00 75.00 89 LEU A C 1
ATOM 768 O O . LEU A 1 89 ? 10.952 10.108 9.095 1.00 75.00 89 LEU A O 1
ATOM 772 N N . GLN A 1 90 ? 9.511 8.753 10.183 1.00 78.31 90 GLN A N 1
ATOM 773 C CA . GLN A 1 90 ? 8.691 9.795 10.803 1.00 78.31 90 GLN A CA 1
ATOM 774 C C . GLN A 1 90 ? 8.155 9.314 12.154 1.00 78.31 90 GLN A C 1
ATOM 776 O O . GLN A 1 90 ? 7.377 8.365 12.218 1.00 78.31 90 GLN A O 1
ATOM 781 N N . GLU A 1 91 ? 8.553 10.004 13.222 1.00 71.62 91 GLU A N 1
ATOM 782 C CA . GLU A 1 91 ? 8.367 9.555 14.609 1.00 71.62 91 GLU A CA 1
ATOM 783 C C . GLU A 1 91 ? 6.886 9.441 15.018 1.00 71.62 91 GLU A C 1
ATOM 785 O O . GLU A 1 91 ? 6.509 8.506 15.720 1.00 71.62 91 GLU A O 1
ATOM 790 N N . ASN A 1 92 ? 6.019 10.317 14.496 1.00 82.69 92 ASN A N 1
ATOM 791 C CA . ASN A 1 92 ? 4.606 10.361 14.892 1.00 82.69 92 ASN A CA 1
ATOM 792 C C . ASN A 1 92 ? 3.665 9.558 13.990 1.00 82.69 92 ASN A C 1
ATOM 794 O O . ASN A 1 92 ? 2.582 9.183 14.430 1.00 82.69 92 ASN A O 1
ATOM 798 N N . ILE A 1 93 ? 4.061 9.238 12.754 1.00 84.31 93 ILE A N 1
ATOM 799 C CA . ILE A 1 93 ? 3.107 8.699 11.772 1.00 84.31 93 ILE A CA 1
ATOM 800 C C . ILE A 1 93 ? 2.575 7.321 12.167 1.00 84.31 93 ILE A C 1
ATOM 802 O O . ILE A 1 93 ? 1.429 6.985 11.893 1.00 84.31 93 ILE A O 1
ATOM 806 N N . TYR A 1 94 ? 3.403 6.511 12.830 1.00 86.69 94 TYR A N 1
ATOM 807 C CA . TYR A 1 94 ? 2.984 5.197 13.305 1.00 86.69 94 TYR A CA 1
ATOM 808 C C . TYR A 1 94 ? 1.964 5.309 14.443 1.00 86.69 94 TYR A C 1
ATOM 810 O O . TYR A 1 94 ? 0.992 4.560 14.471 1.00 86.69 94 TYR A O 1
ATOM 818 N N . VAL A 1 95 ? 2.174 6.260 15.359 1.00 88.44 95 VAL A N 1
ATOM 819 C CA . VAL A 1 95 ? 1.268 6.515 16.485 1.00 88.44 95 VAL A CA 1
ATOM 820 C C . VAL A 1 95 ? -0.073 7.033 15.968 1.00 88.44 95 VAL A C 1
ATOM 822 O O . VAL A 1 95 ? -1.104 6.459 16.303 1.00 88.44 95 VAL A O 1
ATOM 825 N N . GLU A 1 96 ? -0.055 8.018 15.068 1.00 88.44 96 GLU A N 1
ATOM 826 C CA . GLU A 1 96 ? -1.261 8.564 14.428 1.00 88.44 96 GLU A CA 1
ATOM 827 C C . GLU A 1 96 ? -2.062 7.477 13.693 1.00 88.44 96 GLU A C 1
ATOM 829 O O . GLU A 1 96 ? -3.286 7.404 13.797 1.00 88.44 96 GLU A O 1
ATOM 834 N N . LEU A 1 97 ? -1.381 6.577 12.972 1.00 90.31 97 LEU A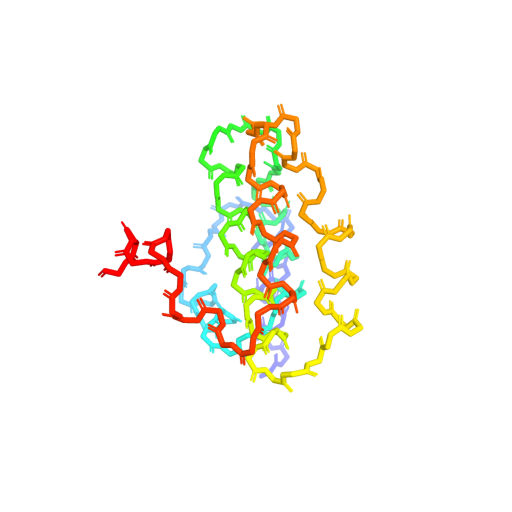 N 1
ATOM 835 C CA . LEU A 1 97 ? -2.045 5.455 12.310 1.00 90.31 97 LEU A CA 1
ATOM 836 C C . LEU A 1 97 ? -2.618 4.455 13.319 1.00 90.31 97 LEU A C 1
ATOM 838 O O . LEU A 1 97 ? -3.724 3.969 13.095 1.00 90.31 97 LEU A O 1
ATOM 842 N N . ALA A 1 98 ? -1.919 4.161 14.418 1.00 91.19 98 ALA A N 1
ATOM 843 C CA . ALA A 1 98 ? -2.412 3.268 15.467 1.00 91.19 98 ALA A CA 1
ATOM 844 C C . ALA A 1 98 ? -3.676 3.812 16.152 1.00 91.19 98 ALA A C 1
ATOM 846 O O . ALA A 1 98 ? -4.601 3.049 16.435 1.00 91.19 98 ALA A O 1
ATOM 847 N N . GLU A 1 99 ? -3.747 5.126 16.369 1.00 90.62 99 GLU A N 1
ATOM 848 C CA . GLU A 1 99 ? -4.914 5.792 16.957 1.00 90.62 99 GLU A CA 1
ATOM 849 C C . GLU A 1 99 ? -6.174 5.629 16.095 1.00 90.62 99 GLU A C 1
ATOM 851 O O . GLU A 1 99 ? -7.270 5.485 16.643 1.00 90.62 99 GLU A O 1
ATOM 856 N N . LEU A 1 100 ? -6.034 5.526 14.764 1.00 89.25 100 LEU A N 1
ATOM 857 C CA . LEU A 1 100 ? -7.174 5.301 13.866 1.00 89.25 100 LEU A CA 1
ATOM 858 C C . LEU A 1 100 ? -7.955 4.016 14.158 1.00 89.25 100 LEU A C 1
ATOM 860 O O . LEU A 1 100 ? -9.154 3.971 13.887 1.00 89.25 100 LEU A O 1
ATOM 864 N N . ILE A 1 101 ? -7.312 2.981 14.712 1.00 87.19 101 ILE A N 1
ATOM 865 C CA . ILE A 1 101 ? -7.970 1.700 15.025 1.00 87.19 101 ILE A CA 1
ATOM 866 C C . ILE A 1 101 ? -9.057 1.890 16.085 1.00 87.19 101 ILE A C 1
ATOM 868 O O . ILE A 1 101 ? -10.086 1.216 16.047 1.00 87.19 101 ILE A O 1
ATOM 872 N N . ALA A 1 102 ? -8.835 2.803 17.033 1.00 85.56 102 ALA A N 1
ATOM 873 C CA . ALA A 1 102 ? -9.750 3.053 18.142 1.00 85.56 102 ALA A CA 1
ATOM 874 C C . ALA A 1 102 ? -10.978 3.882 17.731 1.00 85.56 102 ALA A C 1
ATOM 876 O O . ALA A 1 102 ? -11.936 4.007 18.500 1.00 85.56 102 ALA A O 1
ATOM 877 N N . LEU A 1 103 ? -10.964 4.466 16.532 1.00 85.00 103 LEU A N 1
ATOM 878 C CA . LEU A 1 103 ? -12.023 5.344 16.069 1.00 85.00 103 LEU A CA 1
ATOM 879 C C . LEU A 1 103 ? -13.164 4.556 15.444 1.00 85.00 103 LEU A C 1
ATOM 881 O O . LEU A 1 103 ? -12.975 3.672 14.615 1.00 85.00 103 LEU A O 1
ATOM 885 N N . LYS A 1 104 ? -14.391 4.975 15.762 1.00 76.25 104 LYS A N 1
ATOM 886 C CA . LYS A 1 104 ? -15.601 4.437 15.127 1.00 76.25 104 LYS A CA 1
ATOM 887 C C . LYS A 1 104 ? -15.671 4.767 13.629 1.00 76.25 104 LYS A C 1
ATOM 889 O O . LYS A 1 104 ? -16.319 4.052 12.873 1.00 76.25 104 LYS A O 1
ATOM 894 N N . ASN A 1 105 ? -15.071 5.882 13.213 1.00 79.38 105 ASN A N 1
ATOM 895 C CA . ASN A 1 105 ? -14.962 6.275 11.815 1.00 79.38 105 ASN A CA 1
ATOM 896 C C . ASN A 1 105 ? -13.730 7.164 11.629 1.00 79.38 105 ASN A C 1
ATOM 898 O O . ASN A 1 105 ? -13.771 8.356 11.935 1.00 79.38 105 ASN A O 1
ATOM 902 N N . PHE A 1 106 ? -12.657 6.592 11.089 1.00 81.12 106 PHE A N 1
ATOM 903 C CA . PHE A 1 106 ? -11.403 7.308 10.861 1.00 81.12 106 PHE A CA 1
ATOM 904 C C . PHE A 1 106 ? -11.556 8.509 9.915 1.00 81.12 106 PHE A C 1
ATOM 906 O O . PHE A 1 106 ? -10.784 9.451 10.017 1.00 81.12 106 PHE A O 1
ATOM 913 N N . ARG A 1 107 ? -12.582 8.555 9.046 1.00 76.94 107 ARG A N 1
ATOM 914 C CA . ARG A 1 107 ? -12.825 9.693 8.131 1.00 76.94 107 ARG A CA 1
ATOM 915 C C . ARG A 1 107 ? -13.123 11.018 8.844 1.00 76.94 107 ARG A C 1
ATOM 917 O O . ARG A 1 107 ? -13.182 12.052 8.192 1.00 76.94 107 ARG A O 1
ATOM 924 N N . GLN A 1 108 ? -13.378 10.989 10.151 1.00 71.06 108 GLN A N 1
ATOM 925 C CA . GLN A 1 108 ? -13.614 12.189 10.957 1.00 71.06 108 GLN A CA 1
ATOM 926 C C . GLN A 1 108 ? -12.307 12.845 11.437 1.00 71.06 108 GLN A C 1
ATOM 928 O O . GLN A 1 108 ? -12.352 13.948 11.984 1.00 71.06 108 GLN A O 1
ATOM 933 N N . GLU A 1 109 ? -11.156 12.209 11.200 1.00 68.56 109 GLU A N 1
ATOM 934 C CA . GLU A 1 109 ? -9.853 12.723 11.610 1.00 68.56 109 GLU A CA 1
ATOM 935 C C . GLU A 1 109 ? -9.304 13.795 10.675 1.00 68.56 109 GLU A C 1
ATOM 937 O O . GLU A 1 109 ? -9.187 13.611 9.462 1.00 68.56 109 GLU A O 1
ATOM 942 N N . LYS A 1 110 ? -8.890 14.920 11.270 1.00 63.41 110 LYS A N 1
ATOM 943 C CA . LYS A 1 110 ? -8.417 16.105 10.538 1.00 63.41 110 LYS A CA 1
ATOM 944 C C . LYS A 1 110 ? -7.173 15.841 9.691 1.00 63.41 110 LYS A C 1
ATOM 946 O O . LYS A 1 110 ? -7.041 16.449 8.635 1.00 63.41 110 LYS A O 1
ATOM 951 N N . PHE A 1 111 ? -6.288 14.938 10.114 1.00 64.94 111 PHE A N 1
ATOM 952 C CA . PHE A 1 111 ? -5.041 14.665 9.391 1.00 64.94 111 PHE A CA 1
ATOM 953 C C . PHE A 1 111 ? -5.262 13.921 8.061 1.00 64.94 111 PHE A C 1
ATOM 955 O O . PHE A 1 111 ? -4.421 13.983 7.166 1.00 64.94 111 PHE A O 1
ATOM 962 N N . LEU A 1 112 ? -6.406 13.246 7.890 1.00 58.56 112 LEU A N 1
ATOM 963 C CA . LEU A 1 112 ? -6.781 12.636 6.611 1.00 58.56 112 LEU A CA 1
ATOM 964 C C . LEU A 1 112 ? -7.322 13.669 5.614 1.00 58.56 112 LEU A C 1
ATOM 966 O O . LEU A 1 112 ? -7.244 13.442 4.407 1.00 58.56 112 LEU A O 1
ATOM 970 N N . CYS A 1 113 ? -7.816 14.811 6.103 1.00 46.75 113 CYS A N 1
ATOM 971 C CA . CYS A 1 113 ? -8.304 15.911 5.271 1.00 46.75 113 CYS A CA 1
ATOM 972 C C . CYS A 1 113 ? -7.176 16.739 4.638 1.00 46.75 113 CYS A C 1
ATOM 974 O O . CYS A 1 113 ? -7.434 17.459 3.683 1.00 46.75 113 CYS A O 1
ATOM 976 N N . GLU A 1 114 ? -5.935 16.653 5.128 1.00 51.25 114 GLU A N 1
ATOM 977 C CA . GLU A 1 114 ? -4.803 17.401 4.551 1.00 51.25 114 GLU A CA 1
ATOM 978 C C . GLU A 1 114 ? -4.323 16.838 3.198 1.00 51.25 114 GLU A C 1
ATOM 980 O O . GLU A 1 114 ? -3.477 17.440 2.537 1.00 51.25 114 GLU A O 1
ATOM 985 N N . PHE A 1 115 ? -4.864 15.692 2.769 1.00 47.91 115 PHE A N 1
ATOM 986 C CA . PHE A 1 115 ? -4.463 14.994 1.543 1.00 47.91 115 PHE A CA 1
ATOM 987 C C . PHE A 1 115 ? -5.632 14.651 0.599 1.00 47.91 115 PHE A C 1
ATOM 989 O O . PHE A 1 115 ? -5.437 13.842 -0.313 1.00 47.91 115 PHE A O 1
ATOM 996 N N . GLN A 1 116 ? -6.815 15.242 0.812 1.00 38.25 116 GLN A N 1
ATOM 997 C CA . GLN A 1 116 ? -7.932 15.268 -0.149 1.00 38.25 116 GLN A CA 1
ATOM 998 C C . GLN A 1 116 ? -7.941 16.597 -0.905 1.00 38.25 116 GLN A C 1
ATOM 1000 O O . GLN A 1 116 ? -8.209 16.559 -2.126 1.00 38.25 116 GLN A O 1
#